Protein AF-A0A8S3CXF6-F1 (afdb_monomer)

Secondary structure (DSSP, 8-state):
--EEEEEEE---TT-SS---EEEEEEEEETTEEEEEEEEEESS---EEEEETTEEEEE-

pLDDT: mean 94.77, std 5.52, range [59.25, 98.25]

Radius of gyration: 13.09 Å; Cα contacts (8 Å, |Δi|>4): 117; chains: 1; bounding box: 28×26×32 Å

Structure (mmCIF, N/CA/C/O backbone):
data_AF-A0A8S3CXF6-F1
#
_entry.id   AF-A0A8S3CXF6-F1
#
loop_
_atom_site.group_PDB
_atom_site.id
_atom_site.type_symbol
_atom_site.label_atom_id
_atom_site.label_alt_id
_atom_site.label_comp_id
_atom_site.label_asym_id
_atom_site.label_entity_id
_atom_site.label_seq_id
_atom_site.pdbx_PDB_ins_code
_atom_site.Cartn_x
_atom_site.Cartn_y
_atom_site.Cartn_z
_atom_site.occupancy
_atom_site.B_iso_or_equiv
_atom_site.auth_seq_id
_atom_site.auth_comp_id
_atom_site.auth_asym_id
_atom_site.auth_atom_id
_atom_site.pdbx_PDB_model_num
ATOM 1 N N . MET A 1 1 ? -10.666 3.595 15.341 1.00 59.25 1 MET A N 1
ATOM 2 C CA . MET A 1 1 ? -10.688 4.580 14.235 1.00 59.25 1 MET A CA 1
ATOM 3 C C . MET A 1 1 ? -9.982 3.948 13.048 1.00 59.25 1 MET A C 1
ATOM 5 O O . MET A 1 1 ? -8.928 3.366 13.281 1.00 59.25 1 MET A O 1
ATOM 9 N N . PRO A 1 2 ? -10.559 3.954 11.837 1.00 83.00 2 PRO A N 1
ATOM 10 C CA . PRO A 1 2 ? -9.968 3.240 10.712 1.00 83.00 2 PRO A CA 1
ATOM 11 C C . PRO A 1 2 ? -8.695 3.953 10.240 1.00 83.00 2 PRO A C 1
ATOM 13 O O . PRO A 1 2 ? -8.713 5.142 9.924 1.00 83.00 2 PRO A O 1
ATOM 16 N N . TYR A 1 3 ? -7.587 3.218 10.224 1.00 91.50 3 TYR A N 1
ATOM 17 C CA . 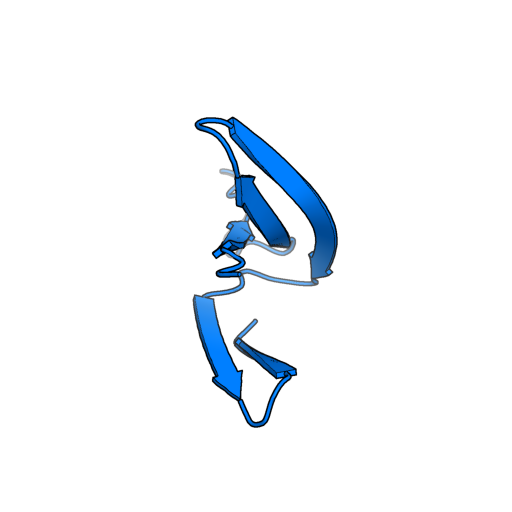TYR A 1 3 ? -6.373 3.605 9.515 1.00 91.50 3 TYR A CA 1
ATOM 18 C C . TYR A 1 3 ? -6.464 3.098 8.077 1.00 91.50 3 TYR A C 1
ATOM 20 O O . TYR A 1 3 ? -7.056 2.047 7.827 1.00 91.50 3 TYR A O 1
ATOM 28 N N . ILE A 1 4 ? -5.867 3.827 7.144 1.00 95.62 4 ILE A N 1
ATOM 29 C CA . ILE A 1 4 ? -5.769 3.434 5.739 1.00 95.62 4 ILE A CA 1
ATOM 30 C C . ILE A 1 4 ? -4.300 3.126 5.469 1.00 95.62 4 ILE A C 1
A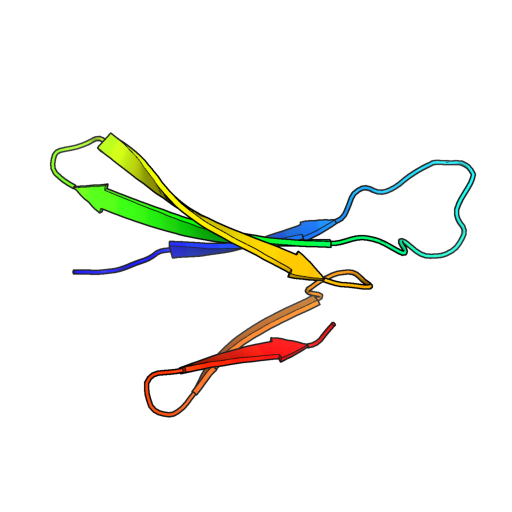TOM 32 O O . ILE A 1 4 ? -3.451 3.994 5.654 1.00 95.62 4 ILE A O 1
ATOM 36 N N . ALA A 1 5 ? -4.001 1.895 5.060 1.00 96.56 5 ALA A N 1
ATOM 37 C CA . ALA A 1 5 ? -2.663 1.491 4.648 1.00 96.56 5 ALA A CA 1
ATOM 38 C C . ALA A 1 5 ? -2.559 1.520 3.122 1.00 96.56 5 ALA A C 1
ATOM 40 O O . ALA A 1 5 ? -3.408 0.946 2.439 1.00 96.56 5 ALA A O 1
ATOM 41 N N . VAL A 1 6 ? -1.519 2.163 2.595 1.00 97.94 6 VAL A N 1
ATOM 42 C CA . VAL A 1 6 ? -1.255 2.267 1.156 1.00 97.94 6 VAL A CA 1
ATOM 43 C C . VAL A 1 6 ? 0.141 1.734 0.867 1.00 97.94 6 VAL A C 1
ATOM 45 O O . VAL A 1 6 ? 1.118 2.196 1.447 1.00 97.94 6 VAL A O 1
ATOM 48 N N . GLY A 1 7 ? 0.217 0.755 -0.029 1.00 98.06 7 GLY A N 1
ATOM 49 C CA . GLY A 1 7 ? 1.452 0.210 -0.564 1.00 98.06 7 GLY A CA 1
ATOM 50 C C . GLY A 1 7 ? 1.740 0.882 -1.896 1.00 98.06 7 GLY A C 1
ATOM 51 O O . GLY A 1 7 ? 0.853 0.963 -2.742 1.00 98.06 7 GLY A O 1
ATOM 52 N N . THR A 1 8 ? 2.947 1.403 -2.068 1.00 97.69 8 THR A N 1
ATOM 53 C CA . THR A 1 8 ? 3.367 2.100 -3.288 1.00 97.69 8 THR A CA 1
ATOM 54 C C . THR A 1 8 ? 4.749 1.632 -3.710 1.00 97.69 8 THR A C 1
ATOM 56 O O . THR A 1 8 ? 5.526 1.160 -2.882 1.00 97.69 8 THR A O 1
ATOM 59 N N . THR A 1 9 ? 5.055 1.797 -4.989 1.00 97.50 9 THR A N 1
ATOM 60 C CA . THR A 1 9 ? 6.372 1.556 -5.575 1.00 97.50 9 THR A CA 1
ATOM 61 C C . THR A 1 9 ? 6.667 2.692 -6.545 1.00 97.50 9 THR A C 1
ATOM 63 O O . THR A 1 9 ? 5.729 3.277 -7.095 1.00 97.50 9 THR A O 1
ATOM 66 N N . ILE A 1 10 ? 7.939 3.022 -6.750 1.00 93.69 10 ILE A N 1
ATOM 67 C CA . ILE A 1 10 ? 8.343 3.889 -7.863 1.00 93.69 10 ILE A CA 1
ATOM 68 C C . ILE A 1 10 ? 8.676 2.968 -9.031 1.00 93.69 10 ILE A C 1
ATOM 70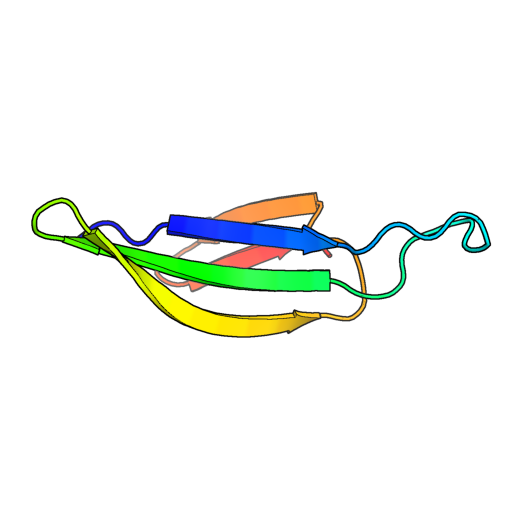 O O . ILE A 1 10 ? 9.459 2.042 -8.859 1.00 93.69 10 ILE A O 1
ATOM 74 N N . VAL A 1 11 ? 8.045 3.190 -10.180 1.00 94.06 11 VAL A N 1
ATOM 75 C CA . VAL A 1 11 ? 8.370 2.490 -11.427 1.00 94.06 11 VAL A CA 1
ATOM 76 C C . VAL A 1 11 ? 9.230 3.434 -12.252 1.00 94.06 11 VAL A C 1
ATOM 78 O O . VAL A 1 11 ? 8.835 4.582 -12.459 1.00 94.06 11 VAL A O 1
ATOM 81 N N . LEU A 1 12 ? 10.402 2.963 -12.664 1.00 92.75 12 LEU A N 1
ATOM 82 C CA . LEU A 1 12 ? 11.345 3.703 -13.495 1.00 92.75 12 LEU A CA 1
ATOM 83 C C . LEU A 1 12 ? 11.486 2.992 -14.842 1.00 92.75 12 LEU A C 1
ATOM 85 O O . LEU A 1 12 ? 11.464 1.764 -14.891 1.00 92.75 12 LEU A O 1
ATOM 89 N N . ASP A 1 13 ? 11.628 3.759 -15.922 1.00 94.25 13 ASP A N 1
ATOM 90 C CA . ASP A 1 13 ? 11.692 3.217 -17.288 1.00 94.25 13 ASP A CA 1
ATOM 91 C C . ASP A 1 13 ? 12.948 2.358 -17.535 1.00 94.25 13 ASP A C 1
ATOM 93 O O . ASP A 1 13 ? 12.959 1.523 -18.438 1.00 94.25 13 ASP A O 1
ATOM 97 N N . ASP A 1 14 ? 14.008 2.558 -16.748 1.00 93.75 14 ASP A N 1
ATOM 98 C CA . ASP A 1 14 ? 15.280 1.833 -16.816 1.00 93.75 14 ASP A CA 1
ATOM 99 C C . ASP A 1 14 ? 15.347 0.608 -15.881 1.00 93.75 14 ASP A C 1
ATOM 101 O O . ASP A 1 14 ? 16.375 -0.074 -15.833 1.00 93.75 14 ASP A O 1
ATOM 105 N N . GLU A 1 15 ? 14.262 0.294 -15.161 1.00 90.56 15 GLU A N 1
ATOM 106 C CA . GLU A 1 15 ? 14.162 -0.884 -14.296 1.00 90.56 15 GLU A CA 1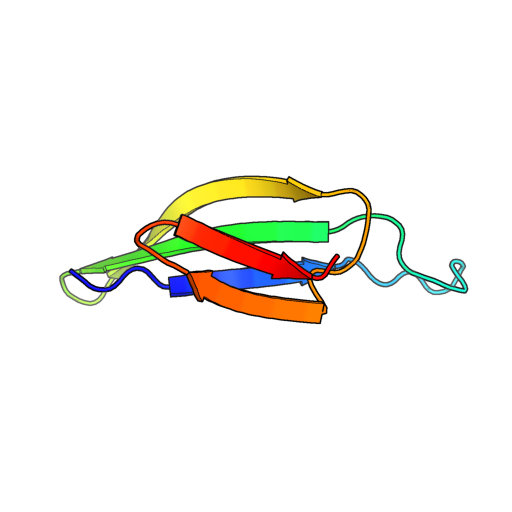
ATOM 107 C C . GLU A 1 15 ? 13.155 -1.918 -14.834 1.00 90.56 15 GLU A C 1
ATOM 109 O O . GLU A 1 15 ? 11.955 -1.667 -14.903 1.00 90.56 15 GLU A O 1
ATOM 114 N N . ASP A 1 16 ? 13.618 -3.149 -15.089 1.00 87.44 16 ASP A N 1
ATOM 115 C CA . ASP A 1 16 ? 12.735 -4.276 -15.451 1.00 87.44 16 ASP A CA 1
ATOM 116 C C . ASP A 1 16 ? 11.799 -4.699 -14.300 1.00 87.44 16 ASP A C 1
ATOM 118 O O . ASP A 1 16 ? 10.765 -5.335 -14.504 1.00 87.44 16 ASP A O 1
ATOM 122 N N . THR A 1 17 ? 12.181 -4.425 -13.050 1.00 87.25 17 THR A N 1
ATOM 123 C CA . THR A 1 17 ? 11.385 -4.743 -11.857 1.00 87.25 17 THR A CA 1
ATOM 124 C C . THR A 1 17 ? 11.658 -3.706 -10.772 1.00 87.25 17 THR A C 1
ATOM 126 O O . THR A 1 17 ? 12.832 -3.516 -10.437 1.00 87.25 17 THR A O 1
ATOM 129 N N . PRO A 1 18 ? 10.620 -3.083 -10.177 1.00 92.00 18 PRO A N 1
ATOM 130 C CA . PRO A 1 18 ? 10.835 -2.047 -9.181 1.00 92.00 18 PRO A CA 1
ATOM 131 C C . PRO A 1 18 ? 11.515 -2.597 -7.928 1.00 92.00 18 PRO A C 1
ATOM 133 O O . PRO A 1 18 ? 11.111 -3.629 -7.384 1.00 92.00 18 PRO A O 1
ATOM 136 N N . ARG A 1 19 ? 12.534 -1.885 -7.443 1.00 91.50 19 ARG A N 1
ATOM 137 C CA . ARG A 1 19 ? 13.360 -2.335 -6.303 1.00 91.50 19 ARG A CA 1
ATOM 138 C C . ARG A 1 19 ? 13.029 -1.653 -4.981 1.00 91.50 19 ARG A C 1
ATOM 140 O O . ARG A 1 19 ? 13.505 -2.082 -3.931 1.00 91.50 19 ARG A O 1
ATOM 147 N N . SER A 1 20 ? 12.223 -0.597 -5.026 1.00 94.31 20 SER A N 1
ATOM 148 C CA . SER A 1 20 ? 11.869 0.213 -3.863 1.00 94.31 20 SER A CA 1
ATOM 149 C C . SER A 1 20 ? 10.361 0.338 -3.719 1.00 94.31 20 SER A C 1
ATOM 151 O O . SER A 1 20 ? 9.644 0.573 -4.688 1.00 94.31 20 SER A O 1
ATOM 153 N N . GLY A 1 21 ? 9.877 0.230 -2.488 1.00 96.94 21 GLY A N 1
ATOM 154 C CA . GLY A 1 21 ? 8.481 0.462 -2.169 1.00 96.94 21 GLY A CA 1
ATOM 155 C C . GLY A 1 21 ? 8.308 1.123 -0.816 1.00 96.94 21 GLY A C 1
ATOM 156 O O . GLY A 1 21 ? 9.240 1.247 -0.021 1.00 96.94 21 GLY A O 1
ATOM 157 N N . ARG A 1 22 ? 7.084 1.569 -0.548 1.00 98.25 22 ARG A N 1
ATOM 158 C CA . ARG A 1 22 ? 6.704 2.187 0.722 1.00 98.25 22 ARG A CA 1
ATOM 159 C C . ARG A 1 22 ? 5.331 1.719 1.154 1.00 98.25 22 ARG A C 1
ATOM 161 O O . ARG A 1 22 ? 4.406 1.689 0.343 1.00 98.25 22 ARG A O 1
ATOM 168 N N . VAL A 1 23 ? 5.197 1.435 2.443 1.00 98.19 23 VAL A N 1
ATOM 169 C CA . VAL A 1 23 ? 3.908 1.295 3.121 1.00 98.19 23 VAL A CA 1
ATOM 170 C C . VAL A 1 23 ? 3.659 2.564 3.926 1.00 98.19 23 VAL A C 1
ATOM 172 O O . VAL A 1 23 ? 4.443 2.908 4.810 1.00 98.19 23 VAL A O 1
ATOM 175 N N . VAL A 1 24 ? 2.571 3.263 3.621 1.00 98.12 24 VAL A N 1
ATOM 176 C CA . VAL A 1 24 ? 2.187 4.526 4.257 1.00 98.12 24 VAL A CA 1
ATOM 177 C C . VAL A 1 24 ? 0.877 4.328 5.007 1.00 98.12 24 VAL A C 1
ATOM 179 O O . VAL A 1 24 ? -0.086 3.789 4.459 1.00 98.12 24 VAL A O 1
ATOM 182 N N . LEU A 1 25 ? 0.835 4.758 6.266 1.00 97.31 25 LEU A N 1
ATOM 183 C CA . LEU A 1 25 ? -0.380 4.765 7.071 1.00 97.31 25 LEU A CA 1
ATOM 184 C C . LEU A 1 25 ? -0.964 6.170 7.116 1.00 97.31 25 LEU A C 1
ATOM 186 O O . LEU A 1 25 ? -0.297 7.128 7.515 1.00 97.31 25 LEU A O 1
ATOM 190 N N . PHE A 1 26 ? -2.245 6.264 6.788 1.00 97.56 26 PHE A N 1
ATOM 191 C CA . PHE A 1 26 ? -3.043 7.467 6.934 1.00 97.56 26 PHE A CA 1
ATOM 192 C C . PHE A 1 26 ? -4.106 7.289 8.012 1.00 97.56 26 PHE A C 1
ATOM 194 O O . PHE A 1 26 ? -4.655 6.203 8.219 1.00 97.56 26 PHE A O 1
ATOM 201 N N . ARG A 1 27 ? -4.445 8.392 8.671 1.00 96.25 27 ARG A N 1
ATOM 202 C CA . ARG A 1 27 ? -5.599 8.508 9.557 1.00 96.25 27 ARG A CA 1
ATOM 203 C C . ARG A 1 27 ? -6.541 9.568 9.001 1.00 96.25 27 ARG A C 1
ATOM 205 O O . ARG A 1 27 ? -6.122 10.706 8.790 1.00 96.25 27 ARG A O 1
ATOM 212 N N . TYR A 1 28 ? -7.803 9.195 8.795 1.00 94.38 28 TYR A N 1
ATOM 213 C CA . TYR A 1 28 ? -8.863 10.119 8.395 1.00 94.38 28 TYR A CA 1
ATOM 214 C C . TYR A 1 28 ? -9.703 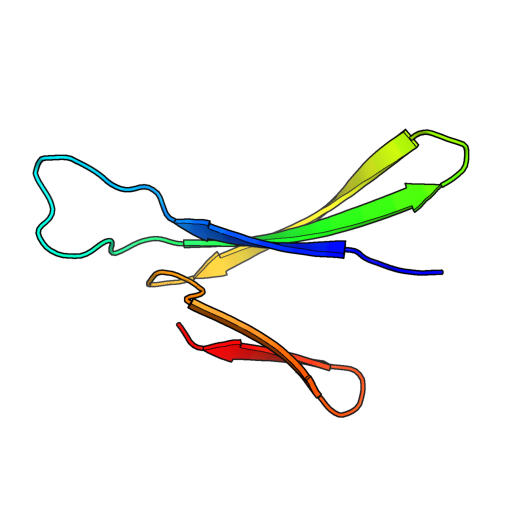10.509 9.612 1.00 94.38 28 TYR A C 1
ATOM 216 O O . TYR A 1 28 ? -10.322 9.652 10.246 1.00 94.38 28 TYR A O 1
ATOM 224 N N . MET A 1 29 ? -9.703 11.793 9.962 1.00 94.50 29 MET A N 1
ATOM 225 C CA . MET A 1 29 ? -10.509 12.345 11.053 1.00 94.50 29 MET A CA 1
ATOM 226 C C . MET A 1 29 ? -10.980 13.748 10.688 1.00 94.50 29 MET A C 1
ATOM 228 O O . MET A 1 29 ? -10.212 14.532 10.142 1.00 94.50 29 MET A O 1
ATOM 232 N N . ASN A 1 30 ? -12.229 14.073 11.028 1.00 94.00 30 ASN A N 1
ATOM 233 C CA . ASN A 1 30 ? -12.799 15.418 10.878 1.00 94.00 30 ASN A CA 1
ATOM 234 C C . ASN A 1 30 ? -12.644 16.007 9.461 1.00 94.00 30 ASN A C 1
ATOM 236 O O . ASN A 1 30 ? -12.323 17.179 9.304 1.00 94.00 30 ASN A O 1
ATOM 240 N N . GLY A 1 31 ? -12.837 15.185 8.424 1.00 94.19 31 GLY A N 1
ATOM 241 C CA . GLY A 1 31 ? -12.715 15.627 7.030 1.00 94.19 31 GLY A CA 1
ATOM 242 C C . GLY A 1 31 ? -11.281 15.713 6.503 1.00 94.19 31 GLY A C 1
ATOM 243 O O . GLY A 1 31 ? -11.088 16.030 5.334 1.00 94.19 31 GLY A O 1
ATOM 244 N N . GLN A 1 32 ? -10.274 15.416 7.331 1.00 95.00 32 GLN A N 1
ATOM 245 C CA . GLN A 1 32 ? -8.868 15.528 6.962 1.00 95.00 32 GLN A CA 1
ATOM 246 C C . GLN A 1 32 ? -8.162 14.171 7.000 1.00 95.00 32 GLN A C 1
ATOM 248 O O . GLN A 1 32 ? -8.266 13.412 7.967 1.00 95.00 32 GLN A O 1
ATOM 253 N N . MET A 1 33 ? -7.394 13.886 5.949 1.00 95.62 33 MET A N 1
ATOM 254 C CA . MET A 1 33 ? -6.474 12.754 5.896 1.00 95.62 33 MET A CA 1
ATOM 255 C C . MET A 1 33 ? -5.072 13.209 6.308 1.00 95.62 33 MET A C 1
ATOM 257 O O . MET A 1 33 ? -4.548 14.180 5.770 1.00 95.62 33 MET A O 1
ATOM 261 N N . THR A 1 34 ? -4.463 12.506 7.259 1.00 96.88 34 THR A N 1
ATOM 262 C CA . THR A 1 34 ? -3.112 12.797 7.766 1.00 96.88 34 THR A CA 1
ATOM 263 C C . THR A 1 34 ? -2.237 11.560 7.642 1.00 96.88 34 THR A C 1
ATOM 265 O O . THR A 1 34 ? -2.670 10.474 8.022 1.00 96.88 34 THR A O 1
ATOM 268 N N . MET A 1 35 ? -1.021 11.704 7.111 1.00 97.38 35 MET A N 1
ATOM 269 C CA . MET A 1 35 ? -0.013 10.644 7.175 1.00 97.38 35 MET A CA 1
ATOM 270 C C . MET A 1 35 ? 0.486 10.533 8.616 1.00 97.38 35 MET A C 1
ATOM 272 O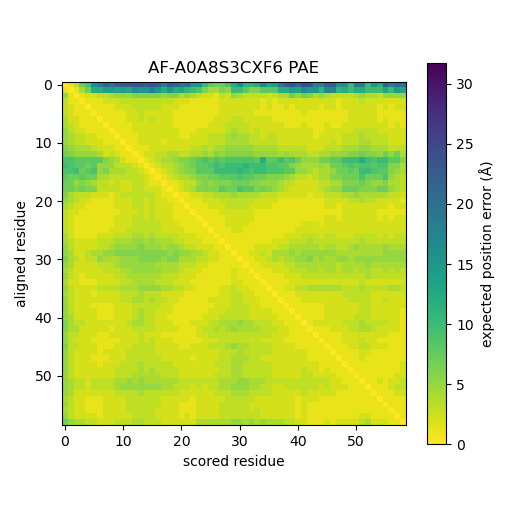 O . MET A 1 35 ? 0.815 11.545 9.231 1.00 97.38 35 MET A O 1
ATOM 276 N N . ILE A 1 36 ? 0.517 9.321 9.162 1.00 97.06 36 ILE A N 1
ATOM 277 C CA . ILE A 1 36 ? 0.911 9.085 10.560 1.00 97.06 36 ILE A CA 1
ATOM 278 C C . ILE A 1 36 ? 2.157 8.212 10.701 1.00 97.06 36 ILE A C 1
ATO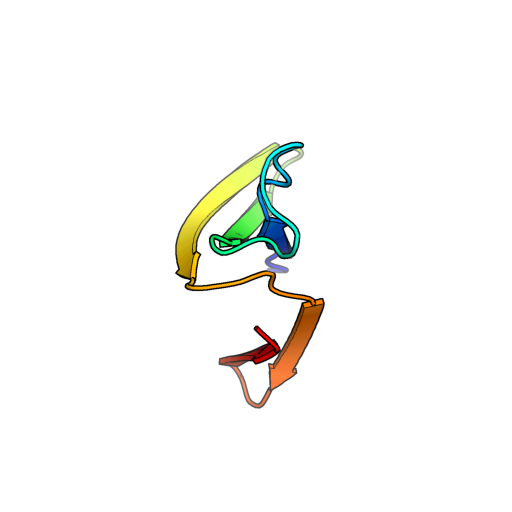M 280 O O . ILE A 1 36 ? 2.784 8.228 11.755 1.00 97.06 36 ILE A O 1
ATOM 284 N N . ALA A 1 37 ? 2.495 7.434 9.673 1.00 97.19 37 ALA A N 1
ATOM 285 C CA . ALA A 1 37 ? 3.703 6.627 9.625 1.00 97.19 37 ALA A CA 1
ATOM 286 C C . ALA A 1 37 ? 4.033 6.268 8.176 1.00 97.19 37 ALA A C 1
ATOM 288 O O . ALA A 1 37 ? 3.129 6.109 7.351 1.00 97.19 37 ALA A O 1
ATOM 289 N N . GLU A 1 38 ? 5.315 6.062 7.903 1.00 97.50 38 GLU A N 1
ATOM 290 C CA . GLU A 1 38 ? 5.787 5.433 6.676 1.00 97.50 38 GLU A CA 1
ATOM 291 C C . GLU A 1 38 ? 6.856 4.388 6.984 1.00 97.50 38 GLU A C 1
ATOM 293 O O . GLU A 1 38 ? 7.546 4.449 8.007 1.00 97.50 38 GLU A O 1
ATOM 298 N N . LYS A 1 39 ? 6.974 3.413 6.086 1.00 97.62 39 LYS A N 1
ATOM 299 C CA . LYS A 1 39 ? 8.018 2.401 6.119 1.00 97.62 39 LYS A CA 1
ATOM 300 C C . LYS A 1 39 ? 8.472 2.083 4.701 1.00 97.62 39 LYS A C 1
ATOM 302 O O . LYS A 1 39 ? 7.674 1.606 3.896 1.00 97.62 39 LYS A O 1
ATOM 307 N N . GLU A 1 40 ? 9.751 2.304 4.425 1.00 97.94 40 GLU A N 1
ATOM 308 C CA . GLU A 1 40 ? 10.402 1.820 3.207 1.00 97.94 40 GLU A CA 1
ATOM 309 C C . GLU A 1 40 ? 10.551 0.293 3.226 1.00 97.94 40 GLU A C 1
ATOM 311 O O . GLU A 1 40 ? 10.781 -0.318 4.280 1.00 97.94 40 GLU A O 1
ATOM 316 N N . VAL A 1 41 ? 10.412 -0.312 2.047 1.00 96.88 41 VAL A N 1
ATOM 317 C CA . VAL A 1 41 ? 10.551 -1.748 1.793 1.00 96.88 41 VAL A CA 1
ATOM 318 C C . VAL A 1 41 ? 11.346 -1.997 0.505 1.00 96.88 41 VAL A C 1
ATOM 320 O O . VAL A 1 41 ? 11.340 -1.180 -0.415 1.00 96.88 41 VAL A O 1
ATOM 323 N N . ASN A 1 42 ? 12.013 -3.150 0.429 1.00 94.31 42 ASN A N 1
ATOM 324 C CA . ASN A 1 42 ? 12.863 -3.542 -0.702 1.00 94.31 42 ASN A CA 1
ATOM 325 C C . ASN A 1 42 ? 12.048 -4.255 -1.796 1.00 94.31 42 ASN A C 1
ATOM 327 O O . ASN A 1 42 ? 12.270 -5.435 -2.061 1.00 94.31 42 ASN A O 1
ATOM 331 N N . GLY A 1 43 ? 11.062 -3.562 -2.364 1.00 95.00 43 GLY A N 1
ATOM 332 C CA . GLY A 1 43 ? 10.211 -4.069 -3.443 1.00 95.00 43 GLY A CA 1
ATOM 333 C C . GLY A 1 43 ? 8.765 -3.561 -3.366 1.00 95.00 43 GLY A C 1
ATOM 334 O O . GLY A 1 43 ? 8.403 -2.880 -2.401 1.00 95.00 43 GLY A O 1
ATOM 335 N N . PRO A 1 44 ? 7.922 -3.863 -4.367 1.00 96.94 44 PRO A N 1
ATOM 336 C CA . PRO A 1 44 ? 6.543 -3.388 -4.423 1.00 96.94 44 PRO A CA 1
ATOM 337 C C . PRO A 1 44 ? 5.644 -4.092 -3.396 1.00 96.94 44 PRO A C 1
ATOM 339 O O . PRO A 1 44 ? 5.542 -5.311 -3.414 1.00 96.94 44 PRO A O 1
ATOM 342 N N . PRO A 1 45 ? 4.873 -3.372 -2.562 1.00 97.50 45 PRO A N 1
ATOM 343 C CA . PRO A 1 45 ? 3.878 -4.001 -1.694 1.00 97.50 45 PRO A CA 1
ATOM 344 C C . PRO A 1 45 ? 2.650 -4.477 -2.503 1.00 97.50 45 PRO A C 1
ATOM 346 O O . PRO A 1 45 ? 1.604 -3.823 -2.510 1.00 97.50 45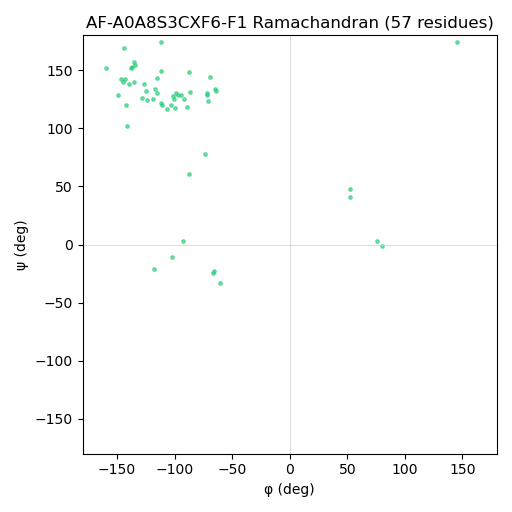 PRO A O 1
ATOM 349 N N . PHE A 1 46 ? 2.757 -5.605 -3.210 1.00 96.06 46 PHE A N 1
ATOM 350 C CA . PHE A 1 46 ? 1.728 -6.119 -4.128 1.00 96.06 46 PHE A CA 1
ATOM 351 C C . PHE A 1 46 ? 0.389 -6.428 -3.451 1.00 96.06 46 PHE A C 1
ATOM 353 O O . PHE A 1 46 ? -0.672 -6.297 -4.065 1.00 96.06 46 PHE A O 1
ATOM 360 N N . ARG A 1 47 ? 0.417 -6.871 -2.187 1.00 97.38 47 ARG A N 1
ATOM 361 C CA . ARG A 1 47 ? -0.797 -7.185 -1.421 1.00 97.38 47 ARG A CA 1
ATOM 362 C C . ARG A 1 47 ? -0.615 -6.879 0.053 1.00 97.38 47 ARG A C 1
ATOM 364 O O . ARG A 1 47 ? 0.425 -7.165 0.635 1.00 97.38 47 ARG A O 1
ATOM 371 N N . MET A 1 48 ? -1.672 -6.368 0.678 1.00 97.75 48 MET A N 1
ATOM 372 C CA . MET A 1 48 ? -1.701 -6.091 2.110 1.00 97.75 48 MET A CA 1
ATOM 373 C C . MET A 1 48 ? -3.010 -6.567 2.727 1.00 97.75 48 MET A C 1
ATOM 375 O O . MET A 1 48 ? -4.074 -6.407 2.127 1.00 97.75 48 MET A O 1
ATOM 379 N N . LEU A 1 49 ? -2.935 -7.149 3.923 1.00 97.31 49 LEU A N 1
ATOM 380 C CA . LEU A 1 49 ? -4.096 -7.642 4.663 1.00 97.31 49 LEU A CA 1
ATOM 381 C C . LEU A 1 49 ? -3.913 -7.403 6.169 1.00 97.31 49 LEU A C 1
ATOM 383 O O . LEU A 1 49 ? -2.806 -7.585 6.686 1.00 97.31 49 LEU A O 1
ATOM 387 N N . PRO A 1 50 ? -4.979 -7.051 6.908 1.00 95.88 50 PRO A N 1
ATOM 388 C CA . PRO A 1 50 ? -4.940 -7.116 8.361 1.00 95.88 50 PRO A CA 1
ATOM 389 C C . PRO A 1 50 ? -4.758 -8.574 8.799 1.00 95.88 50 PRO A C 1
ATOM 391 O O . PRO A 1 50 ? -5.452 -9.472 8.323 1.00 95.88 50 PRO A O 1
ATOM 394 N N . PHE A 1 51 ? -3.829 -8.815 9.718 1.00 97.19 51 PHE A N 1
ATOM 395 C CA . PHE A 1 51 ? -3.498 -10.152 10.197 1.00 97.19 51 PHE A CA 1
ATOM 396 C C . PHE A 1 51 ? -3.221 -10.114 11.700 1.00 97.19 51 PHE A C 1
ATOM 398 O O . PHE A 1 51 ? -2.160 -9.672 12.133 1.00 97.19 51 PHE A O 1
ATOM 405 N N . GLN A 1 52 ? -4.196 -10.544 12.509 1.00 96.62 52 GLN A N 1
ATOM 406 C CA . GLN A 1 52 ? -4.072 -10.650 13.974 1.00 96.62 52 GLN A CA 1
ATOM 407 C C . GLN A 1 52 ? -3.583 -9.352 14.657 1.00 96.62 52 GLN A C 1
ATOM 409 O O . GLN A 1 52 ? -2.647 -9.359 15.452 1.00 96.62 52 GLN A O 1
ATOM 414 N N . GLY A 1 53 ? -4.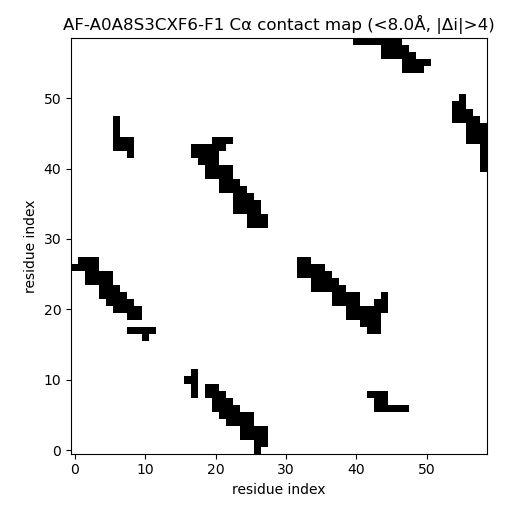185 -8.208 14.311 1.00 92.69 53 GLY A N 1
ATOM 415 C CA . GLY A 1 53 ? -3.791 -6.899 14.856 1.00 92.69 53 GLY A CA 1
ATOM 416 C C . GLY A 1 53 ? -2.496 -6.321 14.270 1.00 92.69 53 GLY A C 1
ATOM 417 O O . GLY A 1 53 ? -2.072 -5.244 14.681 1.00 92.69 53 GLY A O 1
ATOM 418 N N . LYS A 1 54 ? -1.883 -7.004 13.297 1.00 95.38 54 LYS A N 1
ATOM 419 C CA . LYS A 1 54 ? -0.738 -6.537 12.504 1.00 95.38 54 LYS A CA 1
ATOM 420 C C . LYS A 1 54 ? -1.156 -6.310 11.050 1.00 95.38 54 LYS A C 1
ATOM 422 O O . LYS A 1 54 ? -2.275 -6.639 10.652 1.00 95.38 54 LYS A O 1
ATOM 427 N N . LEU A 1 55 ? -0.240 -5.774 10.252 1.00 96.12 55 LEU A N 1
ATOM 428 C CA . LEU A 1 55 ? -0.377 -5.673 8.802 1.00 96.12 55 LEU A CA 1
ATOM 429 C C . LEU A 1 55 ? 0.558 -6.695 8.145 1.00 96.12 55 LEU A C 1
ATOM 431 O O . LEU A 1 55 ? 1.773 -6.605 8.312 1.00 96.12 55 LEU A O 1
ATOM 435 N N . LEU A 1 56 ? -0.007 -7.670 7.430 1.00 97.94 56 LEU A N 1
ATOM 436 C CA . LEU A 1 56 ? 0.752 -8.584 6.578 1.00 97.94 56 LEU A CA 1
ATOM 437 C C . LEU A 1 56 ? 0.916 -7.940 5.201 1.00 97.94 56 LEU A C 1
ATOM 439 O O . LEU A 1 56 ? -0.067 -7.479 4.620 1.00 97.94 56 LEU A O 1
ATOM 443 N N . VAL A 1 57 ? 2.145 -7.929 4.691 1.00 97.94 57 VAL A N 1
ATOM 444 C CA . VAL A 1 57 ? 2.508 -7.311 3.412 1.00 97.94 57 VAL A CA 1
ATOM 445 C C . VAL A 1 57 ? 3.262 -8.334 2.570 1.00 97.94 57 VAL A C 1
ATOM 447 O O . VAL A 1 57 ? 4.245 -8.904 3.039 1.00 97.94 57 VAL A O 1
ATOM 450 N N . ALA A 1 58 ? 2.791 -8.571 1.348 1.00 97.69 58 ALA A N 1
ATOM 451 C CA . ALA A 1 58 ? 3.544 -9.265 0.310 1.00 97.69 58 ALA A CA 1
ATOM 452 C C . ALA A 1 58 ? 4.353 -8.216 -0.461 1.00 97.69 58 ALA A C 1
ATOM 454 O O . ALA A 1 58 ? 3.753 -7.294 -1.018 1.00 97.69 58 ALA A O 1
ATOM 455 N N . ILE A 1 59 ? 5.680 -8.351 -0.415 1.00 94.50 59 ILE A N 1
ATOM 456 C CA . ILE A 1 59 ? 6.677 -7.497 -1.077 1.00 94.50 59 ILE A CA 1
ATOM 457 C C . ILE A 1 59 ? 7.255 -8.279 -2.254 1.00 94.50 59 ILE A C 1
ATOM 459 O O . ILE A 1 59 ? 7.489 -9.493 -2.048 1.00 94.50 59 ILE A O 1
#

Foldseek 3Di:
DDKDWDKAFDDDPPDPFTQKIKIWIWDDDPNDIDTDDMDIDGHTQPDWDDDPNDIDTDD

Nearest PDB structures (foldseek):
  8bu1-assembly3_G  TM=9.925E-01  e=5.992E-05  Homo sapiens
  8bu9-assembly2_D  TM=9.940E-01  e=5.992E-05  Homo sapiens
  4a0a-assembly1_A  TM=9.957E-01  e=7.176E-05  Homo sapiens
  8g66-assembly1_A  TM=9.891E-01  e=8.092E-05  Homo sapiens
  4a09-assembly1_A  TM=9.796E-01  e=9.690E-05  Homo sapiens

Mean predicted aligned error: 3.06 Å

InterPro domains:
  IPR004871 RSE1/DDB1/CPSF1, C-terminal [PF03178] (2-59)
  IPR015943 WD40/YVTN repeat-like-containing domain superfamily [G3DSA:2.130.10.10] (1-59)

Sequence (59 aa):
MPYIAVGTTIVLDDEDTPRSGRVVLFRYMNGQMTMIAEKEVNGPPFRMLPFQGKLLVAI

Solvent-accessible surface area (backbone atoms only — not comparable to full-atom values): 3633 Å² total; per-residue (Å²): 132,74,68,47,78,45,57,40,56,62,84,53,96,91,48,98,64,53,62,41,16,35,44,37,35,32,40,67,55,96,93,40,79,42,82,76,49,75,43,83,42,88,14,39,41,81,41,74,46,83,46,96,95,42,79,46,70,45,96

Organism: NCBI:txid392030